Protein AF-A0A355RC31-F1 (afdb_monomer_lite)

pLDDT: mean 88.85, std 14.05, range [54.69, 98.81]

Structure (mmCIF, N/CA/C/O backbone):
data_AF-A0A355RC31-F1
#
_entry.id   AF-A0A355RC31-F1
#
loop_
_atom_site.group_PDB
_atom_site.id
_atom_site.type_symbol
_atom_site.label_atom_id
_atom_site.label_alt_id
_atom_site.label_comp_id
_atom_site.label_asym_id
_atom_site.label_entity_id
_atom_site.label_seq_id
_atom_site.pdbx_PDB_ins_code
_atom_site.Cartn_x
_atom_site.Cartn_y
_atom_site.Cartn_z
_atom_site.occupancy
_atom_site.B_iso_or_equiv
_atom_site.auth_seq_id
_atom_site.auth_comp_id
_atom_site.auth_asym_id
_atom_site.auth_atom_id
_atom_site.pdbx_PDB_model_num
ATOM 1 N N . MET A 1 1 ? 44.644 -22.275 -42.714 1.00 61.78 1 MET A N 1
ATOM 2 C CA . MET A 1 1 ? 44.080 -22.456 -41.354 1.00 61.78 1 MET A CA 1
ATOM 3 C C . MET A 1 1 ? 43.552 -21.147 -40.773 1.00 61.78 1 MET A C 1
ATOM 5 O O . MET A 1 1 ? 42.416 -21.132 -40.322 1.00 61.78 1 MET A O 1
ATOM 9 N N . LEU A 1 2 ? 44.295 -20.036 -40.882 1.00 72.12 2 LEU A N 1
ATOM 10 C CA . LEU A 1 2 ? 43.867 -18.720 -40.380 1.00 72.12 2 LEU A CA 1
ATOM 11 C C . LEU A 1 2 ? 42.537 -18.216 -40.979 1.00 72.12 2 LEU A C 1
ATOM 13 O O . LEU A 1 2 ? 41.682 -17.745 -40.245 1.00 72.12 2 LEU A O 1
ATOM 17 N N . ARG A 1 3 ? 42.310 -18.423 -42.286 1.00 69.69 3 ARG A N 1
ATOM 18 C CA . ARG A 1 3 ? 41.065 -18.025 -42.974 1.00 69.69 3 ARG A CA 1
ATOM 19 C C . ARG A 1 3 ? 39.801 -18.709 -42.430 1.00 69.69 3 ARG A C 1
ATOM 21 O O . ARG A 1 3 ? 38.733 -18.114 -42.436 1.00 69.69 3 ARG A O 1
ATOM 28 N N . ASN A 1 4 ? 39.910 -19.949 -41.955 1.00 68.12 4 ASN A N 1
ATOM 29 C CA . ASN A 1 4 ? 38.754 -20.668 -41.413 1.00 68.12 4 ASN A CA 1
ATOM 30 C C . ASN A 1 4 ? 38.466 -20.212 -39.976 1.00 68.12 4 ASN A C 1
ATOM 32 O O . ASN A 1 4 ? 37.308 -20.061 -39.610 1.00 68.12 4 ASN A O 1
ATOM 36 N N . LEU A 1 5 ? 39.514 -19.911 -39.199 1.00 81.12 5 LEU A N 1
ATOM 37 C CA . LEU A 1 5 ? 39.385 -19.346 -37.852 1.00 81.12 5 LEU A CA 1
ATOM 38 C C . LEU A 1 5 ? 38.741 -17.955 -37.874 1.00 81.12 5 LEU A C 1
ATOM 40 O O . LEU A 1 5 ? 37.877 -17.676 -37.048 1.00 81.12 5 LEU A O 1
ATOM 44 N N . THR A 1 6 ? 39.097 -17.108 -38.845 1.00 82.25 6 THR A N 1
ATOM 45 C CA . THR A 1 6 ? 38.482 -15.781 -38.992 1.00 82.25 6 THR A CA 1
ATOM 46 C C . THR A 1 6 ? 36.998 -15.871 -39.336 1.00 82.25 6 THR A C 1
ATOM 48 O O . THR A 1 6 ? 36.205 -15.111 -38.795 1.00 82.25 6 THR A O 1
ATOM 51 N N . ILE A 1 7 ? 36.599 -16.823 -40.186 1.00 85.75 7 ILE A N 1
ATOM 52 C CA . ILE A 1 7 ? 35.189 -17.006 -40.563 1.00 85.75 7 ILE A CA 1
ATOM 53 C C . ILE A 1 7 ? 34.368 -17.487 -39.360 1.00 85.75 7 ILE A C 1
ATOM 55 O O . ILE A 1 7 ? 33.323 -16.911 -39.065 1.00 85.75 7 ILE A O 1
ATOM 59 N N . THR A 1 8 ? 34.857 -18.484 -38.619 1.00 83.75 8 THR A N 1
ATOM 60 C CA . THR A 1 8 ? 34.160 -18.991 -37.427 1.00 83.75 8 THR A CA 1
ATOM 61 C C . THR A 1 8 ? 34.038 -17.926 -36.336 1.00 83.75 8 THR A C 1
ATOM 63 O O . THR A 1 8 ? 32.981 -17.808 -35.722 1.00 83.75 8 THR A O 1
ATOM 66 N N . ALA A 1 9 ? 35.081 -17.120 -36.117 1.00 85.44 9 ALA A N 1
ATOM 67 C CA . ALA A 1 9 ? 35.052 -16.039 -35.133 1.00 85.44 9 ALA A CA 1
ATOM 68 C C . ALA A 1 9 ? 34.018 -14.958 -35.486 1.00 85.44 9 ALA A C 1
ATOM 70 O O . ALA A 1 9 ? 33.281 -14.509 -34.612 1.00 85.44 9 ALA A O 1
ATOM 71 N N . VAL A 1 10 ? 33.918 -14.582 -36.766 1.00 85.50 10 VAL A N 1
ATOM 72 C CA . VAL A 1 10 ? 32.916 -13.611 -37.231 1.00 85.50 10 VAL A CA 1
ATOM 73 C C . VAL A 1 10 ? 31.503 -14.160 -37.051 1.00 85.50 10 VAL A C 1
ATOM 75 O O . VAL A 1 10 ? 30.657 -13.455 -36.511 1.00 85.50 10 VAL A O 1
ATOM 78 N N . ILE A 1 11 ? 31.259 -15.424 -37.416 1.00 85.25 11 ILE A N 1
ATOM 79 C CA . ILE A 1 11 ? 29.940 -16.058 -37.263 1.00 85.25 11 ILE A CA 1
ATOM 80 C C . ILE A 1 11 ? 29.530 -16.125 -35.784 1.00 85.25 11 ILE A C 1
ATOM 82 O O . ILE A 1 11 ? 28.412 -15.737 -35.436 1.00 85.25 11 ILE A O 1
ATOM 86 N N . ALA A 1 12 ? 30.436 -16.560 -34.904 1.00 80.75 12 ALA A N 1
ATOM 87 C CA . ALA A 1 12 ? 30.180 -16.625 -33.466 1.00 80.75 12 ALA A CA 1
ATOM 88 C C . ALA A 1 12 ? 29.870 -15.241 -32.874 1.00 80.75 12 ALA A C 1
ATOM 90 O O . ALA A 1 12 ? 28.940 -15.106 -32.079 1.00 80.75 12 ALA A O 1
ATOM 91 N N . LEU A 1 13 ? 30.594 -14.204 -33.307 1.00 79.81 13 LEU A N 1
ATOM 92 C CA . LEU A 1 13 ? 30.371 -12.832 -32.857 1.00 79.81 13 LEU A CA 1
ATOM 93 C C . LEU A 1 13 ? 29.027 -12.279 -33.348 1.00 79.81 13 LEU A C 1
ATOM 95 O O . LEU A 1 13 ? 28.302 -11.664 -32.570 1.00 79.81 13 LEU A O 1
ATOM 99 N N . THR A 1 14 ? 28.648 -12.544 -34.603 1.00 75.75 14 THR A N 1
ATOM 100 C CA . THR A 1 14 ? 27.332 -12.144 -35.125 1.00 75.75 14 THR A CA 1
ATOM 101 C C . THR A 1 14 ? 26.179 -12.847 -34.408 1.00 75.75 14 THR A C 1
ATOM 103 O O . THR A 1 14 ? 25.164 -12.215 -34.127 1.00 75.75 14 THR A O 1
ATOM 106 N N . PHE A 1 15 ? 26.342 -14.122 -34.041 1.00 74.19 15 PHE A N 1
ATOM 107 C CA . PHE A 1 15 ? 25.318 -14.874 -33.313 1.00 74.19 15 PHE A CA 1
ATOM 108 C C . PHE A 1 15 ? 25.180 -14.400 -31.855 1.00 74.19 15 PHE A C 1
ATOM 110 O O . PHE A 1 15 ? 24.068 -14.210 -31.361 1.00 74.19 15 PHE A O 1
ATOM 117 N N . ALA A 1 16 ? 26.299 -14.111 -31.183 1.00 69.88 16 ALA A N 1
ATOM 118 C CA . ALA A 1 16 ? 26.295 -13.524 -29.843 1.00 69.88 16 ALA A CA 1
ATOM 119 C C . ALA A 1 16 ? 25.674 -12.115 -29.826 1.00 69.88 16 ALA A C 1
ATOM 121 O O . ALA A 1 16 ? 24.906 -11.792 -28.922 1.00 69.88 16 ALA A O 1
ATOM 122 N N . ALA A 1 17 ? 25.941 -11.297 -30.850 1.00 64.62 17 ALA A N 1
ATOM 123 C CA . ALA A 1 17 ? 25.342 -9.972 -30.979 1.00 64.62 17 ALA A CA 1
ATOM 124 C C . ALA A 1 17 ? 23.814 -10.043 -31.153 1.00 64.62 17 ALA A C 1
ATOM 126 O O . ALA A 1 17 ? 23.100 -9.263 -30.531 1.00 64.62 17 ALA A O 1
ATOM 127 N N . SER A 1 18 ? 23.288 -11.007 -31.921 1.00 61.06 18 SER A N 1
ATOM 128 C CA . SER A 1 18 ? 21.835 -11.148 -32.117 1.00 61.06 18 SER A CA 1
ATOM 129 C C . SER A 1 18 ? 21.048 -11.471 -30.837 1.00 61.06 18 SER A C 1
ATOM 131 O O . SER A 1 18 ? 19.899 -11.052 -30.719 1.00 61.06 18 SER A O 1
ATOM 133 N N . ALA A 1 19 ? 21.661 -12.128 -29.846 1.00 60.47 19 ALA A N 1
ATOM 134 C CA . ALA A 1 19 ? 21.026 -12.372 -28.548 1.00 60.47 19 ALA A CA 1
ATOM 135 C C . ALA A 1 19 ? 20.882 -11.091 -27.699 1.00 60.47 19 ALA A C 1
ATOM 137 O O . ALA A 1 19 ? 19.965 -10.999 -26.886 1.00 60.47 19 ALA A O 1
ATOM 138 N N . ALA A 1 20 ? 21.743 -10.088 -27.907 1.00 59.59 20 ALA A N 1
ATOM 139 C CA . ALA A 1 20 ? 21.706 -8.824 -27.167 1.00 59.59 20 ALA A CA 1
ATOM 140 C C . ALA A 1 20 ? 20.607 -7.862 -27.664 1.00 59.59 20 ALA A C 1
ATOM 142 O O . ALA A 1 20 ? 20.099 -7.056 -26.890 1.00 59.59 20 ALA A O 1
ATOM 143 N N . PHE A 1 21 ? 20.192 -7.967 -28.932 1.00 59.38 21 PHE A N 1
ATOM 144 C CA . PHE A 1 21 ? 19.144 -7.113 -29.510 1.00 59.38 21 PHE A CA 1
ATOM 145 C C . PHE A 1 21 ? 17.713 -7.594 -29.224 1.00 59.38 21 PHE A C 1
ATOM 147 O O . PHE A 1 21 ? 16.769 -6.841 -29.446 1.00 59.38 21 PHE A O 1
ATOM 154 N N . ALA A 1 22 ? 17.523 -8.808 -28.692 1.00 56.56 22 ALA A N 1
ATOM 155 C CA . ALA A 1 22 ? 16.193 -9.326 -28.350 1.00 56.56 22 ALA A CA 1
ATOM 156 C C . ALA A 1 22 ? 15.516 -8.569 -27.185 1.00 56.56 22 ALA A C 1
ATOM 158 O O . ALA A 1 22 ? 14.315 -8.713 -26.985 1.00 56.56 22 ALA A O 1
ATOM 159 N N . ALA A 1 23 ? 16.267 -7.747 -26.442 1.00 56.44 23 ALA A N 1
ATOM 160 C CA . ALA A 1 23 ? 15.739 -6.873 -25.392 1.00 56.44 23 ALA A CA 1
ATOM 161 C C . ALA A 1 23 ? 15.316 -5.477 -25.900 1.00 56.44 23 ALA A C 1
ATOM 163 O O . ALA A 1 23 ? 14.733 -4.707 -25.143 1.00 56.44 23 ALA A O 1
ATOM 164 N N . VAL A 1 24 ? 15.574 -5.139 -27.173 1.00 55.03 24 VAL A N 1
ATOM 165 C CA . VAL A 1 24 ? 15.265 -3.821 -27.765 1.00 55.03 24 VAL A CA 1
ATOM 166 C C . VAL A 1 24 ? 13.916 -3.868 -28.489 1.00 55.03 24 VAL A C 1
ATOM 168 O O . VAL A 1 24 ? 13.791 -3.595 -29.679 1.00 55.03 24 VAL A O 1
ATOM 171 N N . SER A 1 25 ? 12.864 -4.241 -27.771 1.00 54.69 25 SER A N 1
ATOM 172 C CA . SER A 1 25 ? 11.490 -4.006 -28.218 1.00 54.69 25 SER A CA 1
ATOM 173 C C . SER A 1 25 ? 10.737 -3.267 -27.117 1.00 54.69 25 SER A C 1
ATOM 175 O O . SER A 1 25 ? 10.030 -3.886 -26.326 1.00 54.69 25 SER A O 1
ATOM 177 N N . GLY A 1 26 ? 10.919 -1.941 -27.064 1.00 61.97 26 GLY A N 1
ATOM 178 C CA . GLY A 1 26 ? 10.109 -1.046 -26.229 1.00 61.97 26 GLY A CA 1
ATOM 179 C C . GLY A 1 26 ? 10.867 -0.243 -25.173 1.00 61.97 26 GLY A C 1
ATOM 180 O O . GLY A 1 26 ? 10.426 -0.211 -24.030 1.00 61.97 26 GLY A O 1
ATOM 181 N N . GLU A 1 27 ? 11.970 0.426 -25.524 1.00 66.25 27 GLU A N 1
ATOM 182 C CA . GLU A 1 27 ? 12.574 1.421 -24.627 1.00 66.25 27 GLU A CA 1
ATOM 183 C C . GLU A 1 27 ? 11.633 2.636 -24.538 1.00 66.25 27 GLU A C 1
ATOM 185 O O . GLU A 1 27 ? 11.647 3.542 -25.370 1.00 66.25 27 GLU A O 1
ATOM 190 N N . GLN A 1 28 ? 10.709 2.587 -23.579 1.00 78.00 28 GLN A N 1
ATOM 191 C CA . GLN A 1 28 ? 9.888 3.723 -23.184 1.00 78.00 28 GLN A CA 1
ATOM 192 C C . GLN A 1 28 ? 10.579 4.404 -22.009 1.00 78.00 28 GLN A C 1
ATOM 194 O O . GLN A 1 28 ? 10.981 3.737 -21.057 1.00 78.00 28 GLN A O 1
ATOM 199 N N . HIS A 1 29 ? 10.708 5.729 -22.077 1.00 88.38 29 HIS A N 1
ATOM 200 C CA . HIS A 1 29 ? 11.132 6.510 -20.922 1.00 88.38 29 HIS A CA 1
ATOM 201 C C . HIS A 1 29 ? 10.103 6.337 -19.802 1.00 88.38 29 HIS A C 1
ATOM 203 O O . HIS A 1 29 ? 8.918 6.612 -20.004 1.00 88.38 29 HIS A O 1
ATOM 209 N N . ILE A 1 30 ? 10.560 5.872 -18.644 1.00 91.88 30 ILE A N 1
ATOM 210 C CA . ILE A 1 30 ? 9.781 5.817 -17.411 1.00 91.88 30 ILE A CA 1
ATOM 211 C C . ILE A 1 30 ? 10.389 6.852 -16.479 1.00 91.88 30 ILE A C 1
ATOM 213 O O . ILE A 1 30 ? 11.589 6.811 -16.213 1.00 91.88 30 ILE A O 1
ATOM 217 N N . GLU A 1 31 ? 9.565 7.782 -16.003 1.00 95.12 31 GLU A N 1
ATOM 218 C CA . GLU A 1 31 ? 10.020 8.764 -15.024 1.00 95.12 31 GLU A CA 1
ATOM 219 C C . GLU A 1 31 ? 10.386 8.065 -13.714 1.00 95.12 31 GLU A C 1
ATOM 221 O O . GLU A 1 31 ? 9.588 7.311 -13.150 1.00 95.12 31 GLU A O 1
ATOM 226 N N . ASP A 1 32 ? 11.601 8.333 -13.245 1.00 95.94 32 ASP A N 1
ATOM 227 C CA . ASP A 1 32 ? 12.133 7.778 -12.008 1.00 95.94 32 ASP A CA 1
ATOM 228 C C . ASP A 1 32 ? 11.721 8.663 -10.823 1.00 95.94 32 ASP A C 1
ATOM 230 O O . ASP A 1 32 ? 12.183 9.800 -10.672 1.00 95.94 32 ASP A O 1
ATOM 234 N N . TYR A 1 33 ? 10.801 8.157 -10.003 1.00 97.38 33 TYR A N 1
ATOM 235 C CA . TYR A 1 33 ? 10.338 8.824 -8.792 1.00 97.38 33 TYR A CA 1
ATOM 236 C C . TYR A 1 33 ? 10.991 8.185 -7.572 1.00 97.38 33 TYR A C 1
ATOM 238 O O . TYR A 1 33 ? 10.847 6.990 -7.357 1.00 97.38 33 TYR A O 1
ATOM 246 N N . ALA A 1 34 ? 11.583 9.007 -6.707 1.00 97.75 34 ALA A N 1
ATOM 247 C CA . ALA A 1 34 ? 12.155 8.544 -5.447 1.00 97.75 34 ALA A CA 1
ATOM 248 C C . ALA A 1 34 ? 11.056 8.135 -4.445 1.00 97.75 34 ALA A C 1
ATOM 250 O O . ALA A 1 3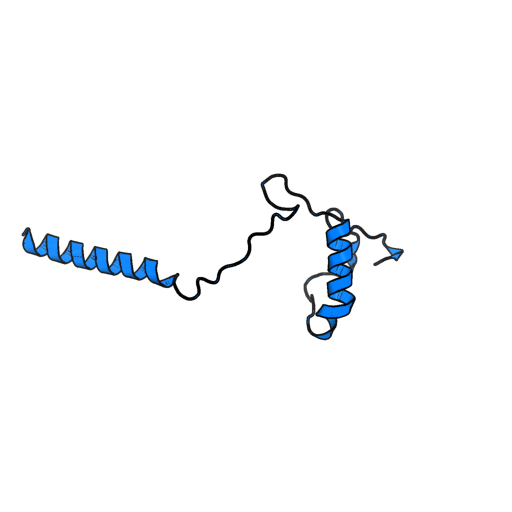4 ? 10.528 8.973 -3.701 1.00 97.75 34 ALA A O 1
ATOM 251 N N . PHE A 1 35 ? 10.687 6.856 -4.418 1.00 98.50 35 PHE A N 1
ATOM 252 C CA . PHE A 1 35 ? 9.700 6.331 -3.474 1.00 98.50 35 PHE A CA 1
ATOM 253 C C . PHE A 1 35 ? 10.320 6.040 -2.101 1.00 98.50 35 PHE A C 1
ATOM 255 O O . PHE A 1 35 ? 11.480 5.659 -1.971 1.00 98.50 35 PHE A O 1
ATOM 262 N N . SER A 1 36 ? 9.519 6.148 -1.034 1.00 98.31 36 SER A N 1
ATOM 263 C CA . SER A 1 36 ? 10.011 5.971 0.345 1.00 98.31 36 SER A CA 1
ATOM 264 C C . SER A 1 36 ? 10.540 4.560 0.646 1.00 98.31 36 SER A C 1
ATOM 266 O O . SER A 1 36 ? 11.331 4.369 1.571 1.00 98.31 36 SER A O 1
ATOM 268 N N . PHE A 1 37 ? 10.073 3.561 -0.107 1.00 98.19 37 PHE A N 1
ATOM 269 C CA . PHE A 1 37 ? 10.404 2.148 0.075 1.00 98.19 37 PHE A CA 1
ATOM 270 C C . PHE A 1 37 ? 11.648 1.702 -0.704 1.00 98.19 37 PHE A C 1
ATOM 272 O O . PHE A 1 37 ? 12.005 0.527 -0.655 1.00 98.19 37 PHE A O 1
ATOM 279 N N . GLU A 1 38 ? 12.317 2.611 -1.407 1.00 98.00 38 GLU A N 1
ATOM 280 C CA . GLU A 1 38 ? 13.512 2.292 -2.181 1.00 98.00 38 GLU A CA 1
ATOM 281 C C . GLU A 1 38 ? 14.773 2.182 -1.317 1.00 98.00 38 GLU A C 1
ATOM 283 O O . GLU A 1 38 ? 14.887 2.742 -0.224 1.00 98.00 38 GLU A O 1
ATOM 288 N N . GLY A 1 39 ? 15.757 1.445 -1.836 1.00 97.12 39 GLY A N 1
ATOM 289 C CA . GLY A 1 39 ? 17.021 1.182 -1.155 1.00 97.12 39 GLY A CA 1
ATOM 290 C C . GLY A 1 39 ? 16.925 0.123 -0.045 1.00 97.12 39 GLY A C 1
ATOM 291 O O . GLY A 1 39 ? 15.843 -0.287 0.370 1.00 97.12 39 GLY A O 1
ATOM 292 N N . PRO A 1 40 ? 18.073 -0.339 0.479 1.00 97.25 40 PRO A N 1
ATOM 293 C CA . PRO A 1 40 ? 18.127 -1.449 1.440 1.00 97.25 40 PRO A CA 1
ATOM 294 C C . PRO A 1 40 ? 17.466 -1.140 2.794 1.00 97.25 40 PRO A C 1
ATOM 296 O O . PRO A 1 40 ? 17.193 -2.053 3.571 1.00 97.25 40 PRO A O 1
ATOM 299 N N . PHE A 1 41 ? 17.213 0.138 3.081 1.00 97.69 41 PHE A N 1
ATOM 300 C CA . PHE A 1 41 ? 16.600 0.604 4.325 1.00 97.69 41 PHE A CA 1
ATOM 301 C C . PHE A 1 41 ? 15.260 1.317 4.105 1.00 97.69 41 PHE A C 1
ATOM 303 O O . PHE A 1 41 ? 14.697 1.836 5.070 1.00 97.69 41 PHE A O 1
ATOM 310 N N . GLY A 1 42 ? 14.745 1.332 2.871 1.00 97.69 42 GLY A N 1
ATOM 311 C CA . GLY A 1 42 ? 13.460 1.936 2.538 1.00 97.69 42 GLY A CA 1
ATOM 312 C C . GLY A 1 42 ? 12.303 1.311 3.314 1.00 97.69 42 GLY A C 1
ATOM 313 O O . GLY A 1 42 ? 12.328 0.132 3.687 1.00 97.69 42 GLY A O 1
ATOM 314 N N . LYS A 1 43 ? 11.274 2.117 3.582 1.00 98.00 43 LYS A N 1
ATOM 315 C CA . LYS A 1 43 ? 10.043 1.701 4.265 1.00 98.00 43 LYS A CA 1
ATOM 316 C C . LYS A 1 43 ? 8.835 2.322 3.585 1.00 98.00 43 LYS A C 1
ATOM 318 O O . LYS A 1 43 ? 8.909 3.410 3.016 1.00 98.00 43 LYS A O 1
ATOM 323 N N . PHE A 1 44 ? 7.698 1.649 3.676 1.00 98.38 44 PHE A N 1
ATOM 324 C CA . PHE A 1 44 ? 6.448 2.253 3.246 1.00 98.38 44 PHE A CA 1
ATOM 325 C C . PHE A 1 44 ? 6.095 3.452 4.132 1.00 98.38 44 PHE A C 1
ATOM 327 O O . PHE A 1 44 ? 6.149 3.363 5.358 1.00 98.38 44 PHE A O 1
ATOM 334 N N . ASP A 1 45 ? 5.701 4.561 3.508 1.00 98.44 45 ASP A N 1
ATOM 335 C CA . ASP A 1 45 ? 4.967 5.622 4.193 1.00 98.44 45 ASP A CA 1
ATOM 336 C C . ASP A 1 45 ? 3.520 5.147 4.399 1.00 98.44 45 ASP A C 1
ATOM 338 O O . ASP A 1 45 ? 2.732 5.061 3.454 1.00 98.44 45 ASP A O 1
ATOM 342 N N . GLN A 1 46 ? 3.161 4.849 5.648 1.00 98.31 46 GLN A N 1
ATOM 343 C CA . GLN A 1 46 ? 1.820 4.396 6.024 1.00 98.31 46 GLN A CA 1
ATOM 344 C C . GLN A 1 46 ? 0.722 5.351 5.525 1.00 98.31 46 GLN A C 1
ATOM 346 O O . GLN A 1 46 ? -0.294 4.906 4.988 1.00 98.31 46 GLN A O 1
ATOM 351 N N . ASN A 1 47 ? 0.931 6.667 5.628 1.00 98.38 47 ASN A N 1
ATOM 352 C CA . ASN A 1 47 ? -0.056 7.647 5.182 1.00 98.38 47 ASN A CA 1
ATOM 353 C C . ASN A 1 47 ? -0.169 7.663 3.653 1.00 98.38 47 ASN A C 1
ATOM 355 O O . ASN A 1 47 ? -1.258 7.873 3.115 1.00 98.38 47 ASN A O 1
ATOM 359 N N . GLN A 1 48 ? 0.937 7.439 2.934 1.00 98.75 48 GLN A N 1
ATOM 360 C CA . GLN A 1 48 ? 0.905 7.256 1.482 1.00 98.75 48 GLN A CA 1
ATOM 361 C C . GLN A 1 48 ? 0.091 6.019 1.104 1.00 98.75 48 GLN A C 1
ATOM 363 O O . GLN A 1 48 ? -0.752 6.117 0.213 1.00 98.75 48 GLN A O 1
ATOM 368 N N . LEU A 1 49 ? 0.274 4.895 1.800 1.00 98.62 49 LEU A N 1
ATOM 369 C CA . LEU A 1 49 ? -0.503 3.681 1.552 1.00 98.62 49 LEU A CA 1
ATOM 370 C C . LEU A 1 49 ? -2.001 3.885 1.810 1.00 98.62 49 LEU A C 1
ATOM 372 O O . LEU A 1 49 ? -2.819 3.456 1.001 1.00 98.62 49 LEU A O 1
ATOM 376 N N . GLN A 1 50 ? -2.378 4.586 2.882 1.00 98.56 50 GLN A N 1
ATOM 377 C CA . GLN A 1 50 ? -3.783 4.901 3.172 1.00 98.56 50 GLN A CA 1
ATOM 378 C C . GLN A 1 50 ? -4.410 5.799 2.094 1.00 98.56 50 GLN A C 1
ATOM 380 O O . GLN A 1 50 ? -5.527 5.544 1.641 1.00 98.56 50 GLN A O 1
ATOM 385 N N . ARG A 1 51 ? -3.682 6.822 1.621 1.00 98.75 51 ARG A N 1
ATOM 386 C CA . ARG A 1 51 ? -4.130 7.650 0.485 1.00 98.75 51 ARG A CA 1
ATOM 387 C C . 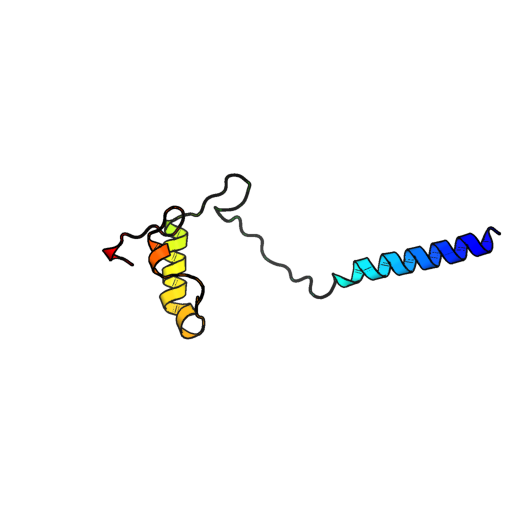ARG A 1 51 ? -4.229 6.831 -0.805 1.00 98.75 51 ARG A C 1
ATOM 389 O O . ARG A 1 51 ? -5.195 6.988 -1.544 1.00 98.75 51 ARG A O 1
ATOM 396 N N . GLY A 1 52 ? -3.268 5.945 -1.057 1.00 98.56 52 GLY A N 1
ATOM 397 C CA . GLY A 1 52 ? -3.270 5.035 -2.203 1.00 98.56 52 GLY A CA 1
ATOM 398 C C . GLY A 1 52 ? -4.453 4.066 -2.178 1.00 98.56 52 GLY A C 1
ATOM 399 O O . GLY A 1 52 ? -5.105 3.878 -3.203 1.00 98.56 52 GLY A O 1
ATOM 400 N N . LEU A 1 53 ? -4.798 3.525 -1.005 1.00 98.69 53 LEU A N 1
ATOM 401 C CA . LEU A 1 53 ? -5.997 2.709 -0.823 1.00 98.69 53 LEU A CA 1
ATOM 402 C C . LEU A 1 53 ? -7.262 3.510 -1.132 1.00 98.69 53 LEU A C 1
ATOM 404 O O . LEU A 1 53 ? -8.129 3.001 -1.832 1.00 98.69 53 LEU A O 1
ATOM 408 N N . LYS A 1 54 ? -7.363 4.764 -0.672 1.00 98.69 54 LYS A N 1
ATOM 409 C CA . LYS A 1 54 ? -8.500 5.633 -1.007 1.00 98.69 54 LYS A CA 1
ATOM 410 C C . LYS A 1 54 ? -8.656 5.792 -2.523 1.00 98.69 54 LYS A C 1
ATOM 412 O O . LYS A 1 54 ? -9.752 5.610 -3.038 1.00 98.69 54 LYS A O 1
ATOM 417 N N . VAL A 1 55 ? -7.558 6.046 -3.241 1.00 98.81 55 VAL A N 1
ATOM 418 C CA . VAL A 1 55 ? -7.558 6.122 -4.714 1.00 98.81 55 VAL A CA 1
ATOM 419 C C . VAL A 1 55 ? -7.998 4.799 -5.342 1.00 98.81 55 VAL A C 1
ATOM 421 O O . VAL A 1 55 ? -8.855 4.798 -6.224 1.00 98.81 55 VAL A O 1
ATOM 424 N N . TYR A 1 56 ? -7.457 3.665 -4.886 1.00 98.75 56 TYR A N 1
ATOM 425 C CA . TYR A 1 56 ? -7.874 2.356 -5.386 1.00 98.75 56 TYR A CA 1
ATOM 426 C C . TYR A 1 56 ? -9.376 2.130 -5.179 1.00 98.75 56 TYR A C 1
ATOM 428 O O . TYR A 1 56 ? -10.072 1.755 -6.118 1.00 98.75 56 TYR A O 1
ATOM 436 N N . THR A 1 57 ? -9.880 2.399 -3.977 1.00 98.50 57 THR A N 1
ATOM 437 C CA . THR A 1 57 ? -11.280 2.179 -3.607 1.00 98.50 57 THR A CA 1
ATOM 438 C C . THR A 1 57 ? -12.229 3.098 -4.371 1.00 98.50 57 THR A C 1
ATOM 440 O O . THR A 1 57 ? -13.253 2.622 -4.846 1.00 98.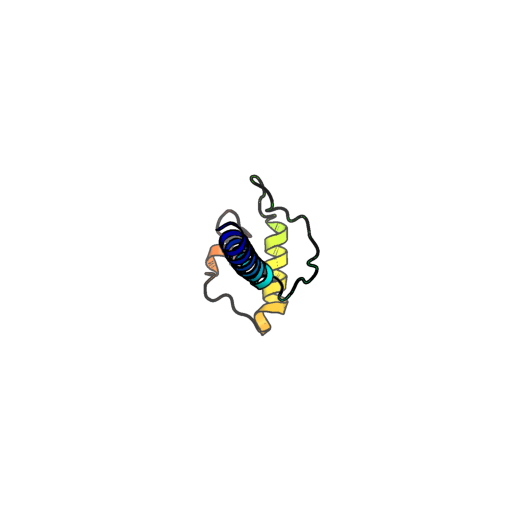50 57 THR A O 1
ATOM 443 N N . GLU A 1 58 ? -11.901 4.382 -4.528 1.00 98.75 58 GLU A N 1
ATOM 444 C CA . GLU A 1 58 ? -12.794 5.380 -5.139 1.00 98.75 58 GLU A CA 1
ATOM 445 C C . GLU A 1 58 ? -12.676 5.469 -6.671 1.00 98.75 58 GLU A C 1
ATOM 447 O O . GLU A 1 58 ? -13.556 6.039 -7.313 1.00 98.75 58 GLU A O 1
ATOM 452 N N . VAL A 1 59 ? -11.613 4.916 -7.272 1.00 98.75 59 VAL A N 1
ATOM 453 C CA . VAL A 1 59 ? -11.351 5.029 -8.719 1.00 98.75 59 VAL A CA 1
ATOM 454 C C . VAL A 1 59 ? -11.104 3.667 -9.360 1.00 98.75 59 VAL A C 1
ATOM 456 O O . VAL A 1 59 ? -11.846 3.243 -10.244 1.00 98.75 59 VAL A O 1
ATOM 459 N N . CYS A 1 60 ? -10.052 2.966 -8.938 1.00 98.50 60 CYS A N 1
ATOM 460 C CA . CYS A 1 60 ? -9.567 1.781 -9.649 1.00 98.50 60 CYS A CA 1
ATOM 461 C C . CYS A 1 60 ? -10.511 0.578 -9.511 1.00 98.50 60 CYS A C 1
ATOM 463 O O . CYS A 1 60 ? -10.638 -0.219 -10.444 1.00 98.50 60 CYS A O 1
ATOM 465 N N . SER A 1 61 ? -11.179 0.461 -8.362 1.00 98.50 61 SER A N 1
ATOM 466 C CA . SER A 1 61 ? -12.079 -0.642 -8.010 1.00 98.50 61 SER A CA 1
ATOM 467 C C . SER A 1 61 ? -13.297 -0.751 -8.934 1.00 98.50 61 SER A C 1
ATOM 469 O O . SER A 1 61 ? -13.908 -1.815 -9.019 1.00 98.50 61 SER A O 1
ATOM 471 N N . ALA A 1 62 ? -13.615 0.316 -9.677 1.00 98.62 62 ALA A N 1
ATOM 472 C CA . ALA A 1 62 ? -14.673 0.309 -10.681 1.00 98.62 62 ALA A CA 1
ATOM 473 C C . ALA A 1 62 ? -14.402 -0.695 -11.817 1.00 98.62 62 ALA A C 1
ATOM 475 O O . ALA A 1 62 ? -15.348 -1.214 -12.408 1.00 98.62 62 ALA A O 1
ATOM 476 N N . CYS A 1 63 ? -13.126 -0.984 -12.109 1.00 98.62 63 CYS A N 1
ATOM 477 C CA . CYS A 1 63 ? -12.720 -1.876 -13.201 1.00 98.62 63 CYS A CA 1
ATOM 478 C C . CYS A 1 63 ? -11.777 -3.008 -12.761 1.00 98.62 63 CYS A C 1
ATOM 480 O O . CYS A 1 63 ? -11.783 -4.080 -13.365 1.00 98.62 63 CYS A O 1
ATOM 482 N N . HIS A 1 64 ? -10.944 -2.786 -11.741 1.00 98.81 64 HIS A N 1
ATOM 483 C CA . HIS A 1 64 ? -9.899 -3.719 -11.322 1.00 98.81 64 HIS A CA 1
ATOM 484 C C . HIS A 1 64 ? -10.195 -4.340 -9.959 1.00 98.81 64 HIS A C 1
ATOM 486 O O . HIS A 1 64 ? -10.658 -3.672 -9.041 1.00 98.81 64 HIS A O 1
ATOM 492 N N . GLY A 1 65 ? -9.859 -5.624 -9.817 1.00 98.06 65 GLY A N 1
ATOM 493 C CA . GLY A 1 65 ? -9.928 -6.345 -8.550 1.00 98.06 65 GLY A CA 1
ATOM 494 C C . GLY A 1 65 ? -8.5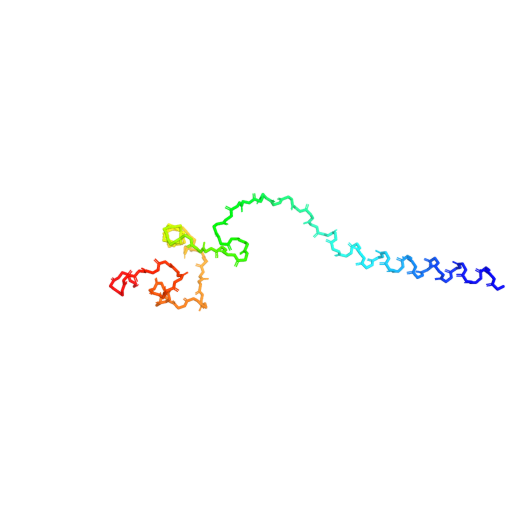54 -6.796 -8.059 1.00 98.06 65 GLY A C 1
ATOM 495 O O . GLY A 1 65 ? -7.644 -7.049 -8.849 1.00 98.06 65 GLY A O 1
ATOM 496 N N . LEU A 1 66 ? -8.434 -6.985 -6.745 1.00 98.31 66 LEU A N 1
ATOM 497 C CA . LEU A 1 66 ? -7.239 -7.496 -6.069 1.00 98.31 66 LEU A CA 1
ATOM 498 C C . LEU A 1 66 ? -7.510 -8.871 -5.442 1.00 98.31 66 LEU A C 1
ATOM 500 O O . LEU A 1 66 ? -7.444 -9.049 -4.231 1.00 98.31 66 LEU A O 1
ATOM 504 N N . ARG A 1 67 ? -7.816 -9.879 -6.272 1.00 98.25 67 ARG A N 1
ATOM 505 C CA . ARG A 1 67 ? -8.282 -11.205 -5.800 1.00 98.25 67 ARG A CA 1
ATOM 506 C C . ARG A 1 67 ? -7.325 -11.961 -4.867 1.00 98.25 67 ARG A C 1
ATOM 508 O O . ARG A 1 67 ? -7.744 -12.907 -4.213 1.00 98.25 67 ARG A O 1
ATOM 515 N N . TYR A 1 68 ? -6.048 -11.588 -4.855 1.00 98.56 68 TYR A N 1
ATOM 516 C CA . TYR A 1 68 ? -5.010 -12.217 -4.035 1.00 98.56 68 TYR A CA 1
ATOM 517 C C . TYR A 1 68 ? -4.614 -11.384 -2.815 1.00 98.56 68 TYR A C 1
ATOM 519 O O . TYR A 1 68 ? -3.682 -11.758 -2.112 1.00 98.56 68 TYR A O 1
ATOM 527 N N . VAL A 1 69 ? -5.303 -10.268 -2.567 1.00 98.06 69 VAL A N 1
ATOM 528 C CA . VAL A 1 69 ? -5.063 -9.393 -1.418 1.00 98.06 69 VAL A CA 1
ATOM 529 C C . VAL A 1 69 ? -6.228 -9.570 -0.443 1.00 98.06 69 VAL A C 1
ATOM 531 O O . VAL A 1 69 ? -7.320 -9.058 -0.696 1.00 98.06 69 VAL A O 1
ATOM 534 N N . PRO A 1 70 ? -6.054 -10.327 0.655 1.00 98.25 70 PRO A N 1
ATOM 535 C CA . PRO A 1 70 ? -7.098 -10.461 1.662 1.00 98.25 70 PRO A CA 1
ATOM 536 C C . PRO A 1 70 ? -7.329 -9.112 2.351 1.00 98.25 70 PRO A C 1
ATOM 538 O O . PRO A 1 70 ? -6.390 -8.552 2.897 1.00 98.25 70 PRO A O 1
ATOM 541 N N . ILE A 1 71 ? -8.570 -8.618 2.400 1.00 98.12 71 ILE A N 1
ATOM 542 C CA . ILE A 1 71 ? -8.900 -7.296 2.983 1.00 98.12 71 ILE A CA 1
ATOM 543 C C . ILE A 1 71 ? -8.355 -7.137 4.413 1.00 98.12 71 ILE A C 1
ATOM 545 O O . ILE A 1 71 ? -7.854 -6.077 4.773 1.00 98.12 71 ILE A O 1
ATOM 549 N N . ARG A 1 72 ? -8.335 -8.218 5.203 1.00 97.62 72 ARG A N 1
ATOM 550 C CA . ARG A 1 72 ? -7.768 -8.220 6.561 1.00 97.62 72 ARG A CA 1
ATOM 551 C C . ARG A 1 72 ? -6.312 -7.738 6.651 1.00 97.62 72 ARG A C 1
ATOM 553 O O . ARG A 1 72 ? -5.915 -7.272 7.710 1.00 97.62 72 ARG A O 1
ATOM 560 N N . THR A 1 73 ? -5.520 -7.823 5.576 1.00 98.31 73 THR A N 1
ATOM 561 C CA . THR A 1 73 ? -4.117 -7.377 5.595 1.00 98.31 73 THR A CA 1
ATOM 562 C C . THR A 1 73 ? -3.983 -5.854 5.657 1.00 98.31 73 THR A C 1
ATOM 564 O O . THR A 1 73 ? -2.881 -5.346 5.825 1.00 98.31 73 THR A O 1
ATOM 567 N N . LEU A 1 74 ? -5.083 -5.101 5.541 1.00 98.38 74 LEU A N 1
ATOM 568 C CA . LEU A 1 74 ? -5.101 -3.658 5.787 1.00 98.38 74 LEU A CA 1
ATOM 569 C C . LEU A 1 74 ? -4.765 -3.293 7.245 1.00 98.38 74 LEU A C 1
ATOM 571 O O . LEU A 1 74 ? -4.310 -2.174 7.488 1.00 98.38 74 LEU A O 1
ATOM 575 N N . ALA A 1 75 ? -4.953 -4.226 8.184 1.00 98.25 75 ALA A N 1
ATOM 576 C CA . ALA A 1 75 ? -4.589 -4.079 9.594 1.00 98.25 75 ALA A CA 1
ATOM 577 C C . ALA A 1 75 ? -3.216 -4.680 9.950 1.00 98.25 75 ALA A C 1
ATOM 579 O O . ALA A 1 75 ? -2.746 -4.478 11.067 1.00 98.25 75 ALA A O 1
ATOM 580 N N . ASP A 1 76 ? -2.566 -5.408 9.035 1.00 97.94 76 ASP A N 1
ATOM 581 C CA . ASP A 1 76 ? -1.257 -6.009 9.306 1.00 97.94 76 ASP A CA 1
ATOM 582 C C . ASP A 1 76 ? -0.172 -4.917 9.444 1.00 97.94 76 ASP A C 1
ATOM 584 O O . ASP A 1 76 ? -0.241 -3.839 8.837 1.00 97.94 76 ASP A O 1
ATOM 588 N N . GLU A 1 77 ? 0.865 -5.206 10.235 1.00 96.38 77 GLU A N 1
ATOM 589 C CA . GLU A 1 77 ? 2.025 -4.322 10.378 1.00 96.38 77 GLU A CA 1
ATOM 590 C C . GLU A 1 77 ? 2.780 -4.147 9.049 1.00 96.38 77 GLU A C 1
ATOM 592 O O . GLU A 1 77 ? 2.813 -5.028 8.189 1.00 96.38 77 GLU A O 1
ATOM 597 N N . GLY A 1 78 ? 3.432 -2.993 8.880 1.00 94.94 78 GLY A N 1
ATOM 598 C CA . GLY A 1 78 ? 4.219 -2.683 7.680 1.00 94.94 78 GLY A CA 1
ATOM 599 C C . GLY A 1 78 ? 3.396 -2.273 6.452 1.00 94.94 78 GLY A C 1
ATOM 600 O O . GLY A 1 78 ? 3.985 -1.990 5.410 1.00 94.94 78 GLY A O 1
ATOM 601 N N . GLY A 1 79 ? 2.065 -2.212 6.573 1.00 96.88 79 GLY A N 1
ATOM 602 C CA . GLY A 1 79 ? 1.135 -1.731 5.550 1.00 96.88 79 GLY A CA 1
ATOM 603 C C . GLY A 1 79 ? 0.402 -0.437 5.948 1.00 96.88 79 GLY A C 1
ATOM 604 O O . GLY A 1 79 ? 0.963 0.406 6.648 1.00 96.88 79 GLY A O 1
ATOM 605 N N . PRO A 1 80 ? -0.863 -0.254 5.513 1.00 98.00 80 PRO A N 1
ATOM 606 C CA . PRO A 1 80 ? -1.706 0.876 5.924 1.00 98.00 80 PRO A CA 1
ATOM 607 C C . PRO A 1 80 ? -2.012 0.907 7.429 1.00 98.00 80 PRO A C 1
ATOM 609 O O . PRO A 1 80 ? -2.278 1.986 7.966 1.00 98.00 80 PRO A O 1
ATOM 612 N N . HIS A 1 81 ? -1.961 -0.260 8.083 1.00 97.81 81 HIS A N 1
ATOM 613 C CA . HIS A 1 81 ? -2.068 -0.446 9.529 1.00 97.81 81 HIS A CA 1
ATOM 614 C C . HIS A 1 81 ? -3.304 0.258 10.126 1.00 97.81 81 HIS A C 1
ATOM 616 O O . HIS A 1 81 ? -3.211 1.079 11.040 1.00 97.81 81 HIS A O 1
ATOM 622 N N . PHE A 1 82 ? -4.468 -0.028 9.535 1.00 98.00 82 PHE A N 1
ATOM 623 C CA . PHE A 1 82 ? -5.778 0.382 10.046 1.00 98.00 82 PHE A CA 1
ATOM 624 C C . PHE A 1 82 ? -6.148 -0.396 11.315 1.00 98.00 82 PHE A C 1
ATOM 626 O O . PHE A 1 82 ? -5.656 -1.501 11.547 1.00 98.00 82 PHE A O 1
ATOM 633 N N . THR A 1 83 ? -7.051 0.153 12.131 1.00 97.19 83 THR A N 1
ATOM 634 C CA . THR A 1 83 ? -7.656 -0.624 13.220 1.00 97.19 83 THR A CA 1
ATOM 635 C C . THR A 1 83 ? -8.601 -1.684 12.654 1.00 97.19 83 THR A C 1
ATOM 637 O O . THR A 1 83 ? -9.127 -1.529 11.555 1.00 97.19 83 THR A O 1
ATOM 640 N N . ALA A 1 84 ? -8.869 -2.749 13.414 1.00 94.06 84 ALA A N 1
ATOM 641 C CA . ALA A 1 84 ? -9.796 -3.798 12.979 1.00 94.06 84 ALA A CA 1
ATOM 642 C C . ALA A 1 84 ? -11.202 -3.260 12.648 1.00 94.06 84 ALA A C 1
ATOM 644 O O . ALA A 1 84 ? -11.829 -3.759 11.725 1.00 94.06 84 ALA A O 1
ATOM 645 N N . ASP A 1 85 ? -11.663 -2.219 13.351 1.00 96.44 85 ASP A N 1
ATOM 646 C CA . ASP A 1 85 ? -12.971 -1.590 13.108 1.00 96.44 85 ASP A CA 1
ATOM 647 C C . ASP A 1 85 ? -13.013 -0.744 11.822 1.00 96.44 85 ASP A C 1
ATOM 649 O O . ASP A 1 85 ? -14.089 -0.374 11.355 1.00 96.44 85 ASP A O 1
ATOM 653 N N . GLN A 1 86 ? -11.851 -0.382 11.271 1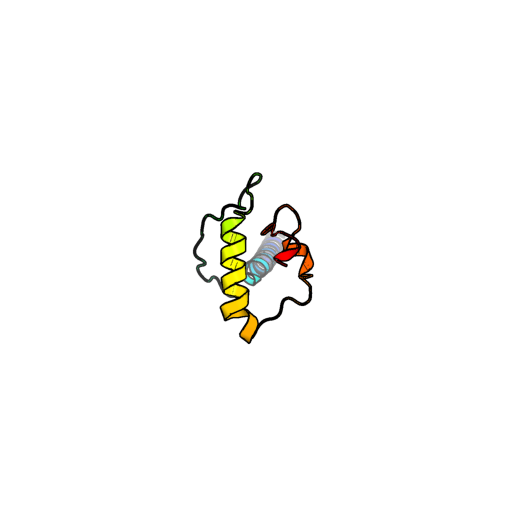.00 95.50 86 GLN A N 1
ATOM 654 C CA . GLN A 1 86 ? -11.729 0.391 10.033 1.00 95.50 86 GLN A CA 1
ATOM 655 C C . GLN A 1 86 ? -11.613 -0.490 8.779 1.00 95.50 86 GLN A C 1
ATOM 657 O O . GLN A 1 86 ? -11.731 0.041 7.673 1.00 95.50 86 GLN A O 1
ATOM 662 N N . VAL A 1 87 ? -11.342 -1.789 8.945 1.00 93.88 87 VAL A N 1
ATOM 663 C CA . VAL A 1 87 ? -11.147 -2.772 7.864 1.00 93.88 87 VAL A CA 1
ATOM 664 C C . VAL A 1 87 ? -12.458 -3.457 7.506 1.00 93.88 87 VAL A C 1
ATOM 666 O O . VAL A 1 87 ? -12.731 -3.561 6.289 1.00 93.88 87 VAL A O 1
#

Sequence (87 aa):
MLRNLTITAVIALTFAASAAFAAVSGEQHIEDYAFSFEGPFGKFDQNQLQRGLKVYTEVCSACHGLRYVPIRTLADEGGPHFTADQV

Foldseek 3Di:
DVVVVVVVVVVVVVVVVVVVCVPPDDPDDDDDDDAQQDDPPRAHDLVVQVVVVVCCVVPVVVPDDDVPDDPVCCCPPRHNNDDPVVD

Radius of gyration: 24.92 Å; chains: 1; bounding box: 59×31×56 Å

Secondary structure (DSSP, 8-state):
-HHHHHHHHHHHHHHHHHHHGGG-S----------TT-STT----HHHHHHHHHHHHHTGGGT---TTS-GGGGGSTTTT---G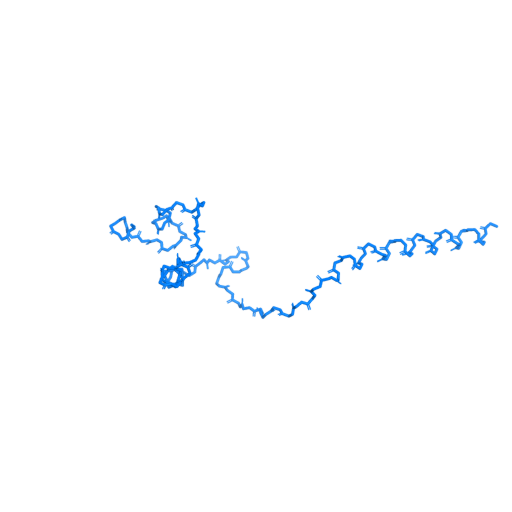GG-